Protein AF-A0A7K0ML38-F1 (afdb_monomer_lite)

Radius of gyration: 17.43 Å; chains: 1; bounding box: 40×23×47 Å

pLDDT: mean 89.84, std 10.69, range [41.94, 97.75]

Secondary structure (DSSP, 8-state):
-EEEEPPSSTTPPPEEEE-----EEETTT-----HHHHT-TT------S------SSGGGGEEEHHHHHHGGGGSPPPPPPPTTPPP----

Foldseek 3Di:
DWDWDDDPDPPDDTDIDDDDPWDKDQQVPDPPPCPCCVPPPVNPDADFPDDPQDDPDSVSSTGIPVNVVVRVVRGDDDDDDDDPDDDPPPD

Sequence (91 aa):
HKELAPPRRAGGKPRQVNKLDRFDIDYALCMYCGICVEVCPFDALFWSPEYEYSEPNLADLLHDKVKLGEWMATVPEAPAYEVGAEKKGKK

Structure (mmCIF, N/CA/C/O backbone):
data_AF-A0A7K0ML38-F1
#
_entry.id   AF-A0A7K0ML38-F1
#
loop_
_atom_site.group_PDB
_atom_site.id
_atom_site.type_symbol
_atom_site.label_atom_id
_atom_site.label_alt_id
_atom_site.label_comp_id
_atom_site.label_asym_id
_atom_site.label_entity_id
_atom_site.label_seq_id
_atom_site.pdbx_PDB_ins_code
_atom_site.Cartn_x
_atom_site.Cartn_y
_atom_site.Cartn_z
_atom_site.occupancy
_atom_site.B_iso_or_equiv
_atom_site.auth_seq_id
_atom_site.auth_comp_id
_atom_site.auth_asym_id
_atom_site.auth_atom_id
_atom_site.pdbx_PDB_model_num
ATOM 1 N N . HIS A 1 1 ? -15.061 1.283 5.880 1.00 92.38 1 HIS A N 1
ATOM 2 C CA . HIS A 1 1 ? -16.186 1.692 6.758 1.00 92.38 1 HIS A CA 1
ATOM 3 C C . HIS A 1 1 ? -16.137 0.969 8.114 1.00 92.38 1 HIS A C 1
ATOM 5 O O . HIS A 1 1 ? -15.186 0.241 8.382 1.00 92.38 1 HIS A O 1
ATOM 11 N N . LYS A 1 2 ? -17.128 1.181 8.995 1.00 94.00 2 LYS A N 1
ATOM 12 C CA . LYS A 1 2 ? -17.273 0.442 10.263 1.00 94.00 2 LYS A CA 1
ATOM 13 C C . LYS A 1 2 ? -18.407 -0.574 10.163 1.00 94.00 2 LYS A C 1
ATOM 15 O O . LYS A 1 2 ? -19.488 -0.219 9.708 1.00 94.00 2 LYS A O 1
ATOM 20 N N . GLU A 1 3 ? -18.176 -1.786 10.653 1.00 95.38 3 GLU A N 1
ATOM 21 C CA . GLU A 1 3 ? -19.198 -2.832 10.785 1.00 95.38 3 GLU A CA 1
ATOM 22 C C . GLU A 1 3 ? -19.272 -3.339 12.228 1.00 95.38 3 GLU A C 1
ATOM 24 O O . GLU A 1 3 ? -18.349 -3.148 13.026 1.00 95.38 3 GLU A O 1
ATOM 29 N N . LEU A 1 4 ? -20.377 -4.004 12.570 1.00 95.44 4 LEU A N 1
ATOM 30 C CA . LEU A 1 4 ? -20.531 -4.698 13.846 1.00 95.44 4 LEU A CA 1
ATOM 31 C C . LEU A 1 4 ? -20.076 -6.154 13.704 1.00 95.44 4 LEU A C 1
ATOM 33 O O . LEU A 1 4 ? -20.678 -6.936 12.977 1.00 95.44 4 LEU A O 1
ATOM 37 N N . ALA A 1 5 ? -19.027 -6.521 14.437 1.00 92.31 5 ALA A N 1
ATOM 38 C CA . ALA A 1 5 ? -18.564 -7.892 14.585 1.00 92.31 5 ALA A CA 1
ATOM 39 C C . ALA A 1 5 ? -19.172 -8.545 15.839 1.00 92.31 5 ALA A C 1
ATOM 41 O O . ALA A 1 5 ? -19.404 -7.858 16.846 1.00 92.31 5 ALA A O 1
ATOM 42 N N . PRO A 1 6 ? -19.369 -9.876 15.831 1.00 93.12 6 PRO A N 1
ATOM 43 C CA . PRO A 1 6 ? -19.857 -10.598 16.996 1.00 93.12 6 PRO A CA 1
ATOM 44 C C . PRO A 1 6 ? -18.954 -10.400 18.231 1.00 93.12 6 PRO A C 1
ATOM 46 O O . PRO A 1 6 ? -17.744 -10.120 18.119 1.00 93.12 6 PRO A O 1
ATOM 49 N N . PRO A 1 7 ? -19.535 -10.517 19.438 1.00 94.12 7 PRO A N 1
ATOM 50 C CA . PRO A 1 7 ? -18.786 -10.407 20.681 1.00 94.12 7 PRO A CA 1
ATOM 51 C C . PRO A 1 7 ? -17.725 -11.510 20.783 1.00 94.12 7 PRO A C 1
ATOM 53 O O . PRO A 1 7 ? -17.936 -12.636 20.346 1.00 94.12 7 PRO A O 1
ATOM 56 N N . ARG A 1 8 ? -16.576 -11.207 21.409 1.00 89.25 8 ARG A N 1
ATOM 57 C CA . ARG A 1 8 ? -15.499 -12.201 21.624 1.00 89.25 8 ARG A CA 1
ATOM 58 C C . ARG A 1 8 ? -15.879 -13.309 22.617 1.00 8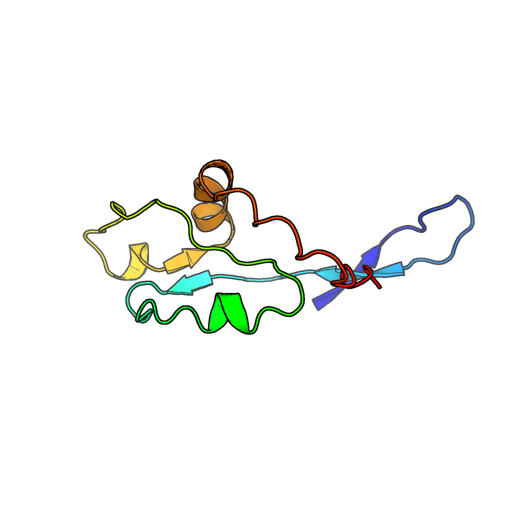9.25 8 ARG A C 1
ATOM 60 O O . ARG A 1 8 ? -15.190 -14.317 22.688 1.00 89.25 8 ARG A O 1
ATOM 67 N N . ARG A 1 9 ? -16.918 -13.094 23.428 1.00 92.12 9 ARG A N 1
ATOM 68 C CA . ARG A 1 9 ? -17.416 -14.025 24.448 1.00 92.12 9 ARG A CA 1
ATOM 69 C C . ARG A 1 9 ? -18.933 -14.127 24.329 1.00 92.12 9 ARG A C 1
ATOM 71 O O . ARG A 1 9 ? -19.581 -13.133 23.992 1.00 92.12 9 ARG A O 1
ATOM 78 N N . ALA A 1 10 ? -19.482 -15.302 24.628 1.00 90.75 10 ALA A N 1
ATOM 79 C CA . ALA A 1 10 ? -20.925 -15.520 24.644 1.00 90.75 10 ALA A CA 1
ATOM 80 C C . ALA A 1 10 ? -21.620 -14.505 25.574 1.00 90.75 10 ALA A C 1
ATOM 82 O O . ALA A 1 10 ? -21.128 -14.223 26.665 1.00 90.75 10 ALA A O 1
ATOM 83 N N . GLY A 1 11 ? -22.726 -13.917 25.110 1.00 90.81 11 GLY A N 1
ATOM 84 C CA . GLY A 1 11 ? -23.480 -12.891 25.846 1.00 90.81 11 GLY A CA 1
ATOM 85 C C . GLY A 1 11 ? -22.871 -11.479 25.849 1.00 90.81 11 GLY A C 1
ATOM 86 O O . GLY A 1 11 ? -23.428 -10.580 26.472 1.00 90.81 11 GLY A O 1
ATOM 87 N N . GLY A 1 12 ? -21.740 -11.249 25.172 1.00 91.88 12 GLY A N 1
ATOM 88 C CA . GLY A 1 12 ? -21.135 -9.917 25.070 1.00 91.88 12 GLY A CA 1
ATOM 89 C C . GLY A 1 12 ? -21.851 -8.974 24.090 1.00 91.88 12 GLY A C 1
ATOM 90 O O . GLY A 1 12 ? -22.626 -9.401 23.237 1.00 91.88 12 GLY A O 1
ATOM 91 N N . LYS A 1 13 ? -21.536 -7.673 24.159 1.00 92.88 13 LYS A N 1
ATOM 92 C CA . LYS A 1 13 ? -22.017 -6.676 23.185 1.00 92.88 13 LYS A CA 1
ATOM 93 C C . LYS A 1 13 ? -21.270 -6.792 21.841 1.00 92.88 13 LYS A C 1
ATOM 95 O O . LYS A 1 13 ? -20.059 -7.046 21.858 1.00 92.88 13 LYS A O 1
ATOM 100 N N . PRO A 1 14 ? -21.939 -6.559 20.693 1.00 94.06 14 PRO A N 1
ATOM 101 C CA . PRO A 1 14 ? -21.276 -6.453 19.395 1.00 94.06 14 PRO A CA 1
ATOM 102 C C . PRO A 1 14 ? -20.172 -5.394 19.417 1.00 94.06 14 PRO A C 1
ATOM 104 O O . PRO A 1 14 ? -20.305 -4.350 20.061 1.00 94.06 14 PRO A O 1
ATOM 107 N N . ARG A 1 15 ? -19.070 -5.662 18.717 1.00 93.38 15 ARG A N 1
ATOM 108 C CA . ARG A 1 15 ? -17.913 -4.762 18.656 1.00 93.38 15 ARG A CA 1
ATOM 109 C C . ARG A 1 15 ? -17.902 -4.041 17.324 1.00 93.38 15 ARG A C 1
ATOM 111 O O . ARG A 1 15 ? -18.093 -4.675 16.295 1.00 93.38 15 ARG A O 1
ATOM 118 N N . GLN A 1 16 ? -17.594 -2.751 17.328 1.00 94.69 16 GLN A N 1
ATOM 119 C CA . GLN A 1 16 ? -17.281 -2.068 16.078 1.00 94.69 16 GLN A CA 1
ATOM 120 C C . GLN A 1 16 ? -15.898 -2.497 15.582 1.00 94.69 16 GLN A C 1
ATOM 122 O O . GLN A 1 16 ? -14.935 -2.512 16.350 1.00 94.69 16 GLN A O 1
ATOM 127 N N . VAL A 1 17 ? -15.811 -2.847 14.304 1.00 92.19 17 VAL A N 1
ATOM 128 C CA . VAL A 1 17 ? -14.562 -3.147 13.602 1.00 92.19 17 VAL A CA 1
ATOM 129 C C . VAL A 1 17 ? -14.451 -2.267 12.366 1.00 92.19 17 VAL A C 1
ATOM 131 O O . VAL A 1 17 ? -15.448 -1.976 11.706 1.00 92.19 17 VAL A O 1
ATOM 134 N N . ASN A 1 18 ? -13.231 -1.833 12.061 1.00 91.25 18 ASN A N 1
ATOM 135 C CA . ASN A 1 18 ? -12.953 -1.126 10.818 1.00 91.25 18 ASN A CA 1
ATOM 136 C C . ASN A 1 18 ? -12.768 -2.161 9.708 1.00 91.25 18 ASN A C 1
ATOM 138 O O . ASN A 1 18 ? -11.932 -3.057 9.831 1.00 91.25 18 ASN A O 1
ATOM 142 N N . LYS A 1 19 ? -13.532 -2.020 8.629 1.00 90.88 19 LYS A N 1
ATOM 143 C CA . LYS A 1 19 ? -13.400 -2.811 7.412 1.00 90.88 19 LYS A CA 1
ATOM 144 C C . LYS A 1 19 ? -12.874 -1.935 6.290 1.00 90.88 19 LYS A C 1
ATOM 146 O O . LYS A 1 19 ? -13.368 -0.827 6.073 1.00 90.88 19 LYS A O 1
ATOM 151 N N . LEU A 1 20 ? -11.843 -2.427 5.620 1.00 90.38 20 LEU A N 1
ATOM 152 C CA . LEU A 1 20 ? -11.225 -1.761 4.485 1.00 90.38 20 LEU A CA 1
ATOM 153 C C . LEU A 1 20 ? -11.988 -2.154 3.220 1.00 90.38 20 LEU A C 1
ATOM 155 O O . LEU A 1 20 ? -12.007 -3.331 2.872 1.00 90.38 20 LEU A O 1
ATOM 159 N N . ASP A 1 21 ? -12.641 -1.179 2.594 1.00 91.50 21 ASP A N 1
ATOM 160 C CA . ASP A 1 21 ? -13.475 -1.391 1.402 1.00 91.50 21 ASP A CA 1
ATOM 161 C C . ASP A 1 21 ? -12.648 -1.579 0.142 1.00 91.50 21 ASP A C 1
ATOM 163 O O . ASP A 1 21 ? -12.914 -2.459 -0.670 1.00 91.50 21 ASP A O 1
ATOM 167 N N . ARG A 1 22 ? -11.640 -0.723 -0.001 1.00 94.44 22 ARG A N 1
ATOM 168 C CA . ARG A 1 22 ? -10.778 -0.642 -1.164 1.00 94.44 22 ARG A CA 1
ATOM 169 C C . ARG A 1 22 ? -9.396 -0.213 -0.707 1.00 94.44 22 ARG A C 1
ATOM 171 O O . ARG A 1 22 ? -9.276 0.641 0.174 1.00 94.44 22 ARG A O 1
ATOM 178 N N . PHE A 1 23 ? -8.380 -0.835 -1.279 1.00 95.44 23 PHE A N 1
ATOM 179 C CA . PHE A 1 23 ? -6.991 -0.493 -1.042 1.00 95.44 23 PHE A CA 1
ATOM 180 C C . PHE A 1 23 ? -6.212 -0.895 -2.275 1.00 95.44 23 PHE A C 1
ATOM 182 O O . PHE A 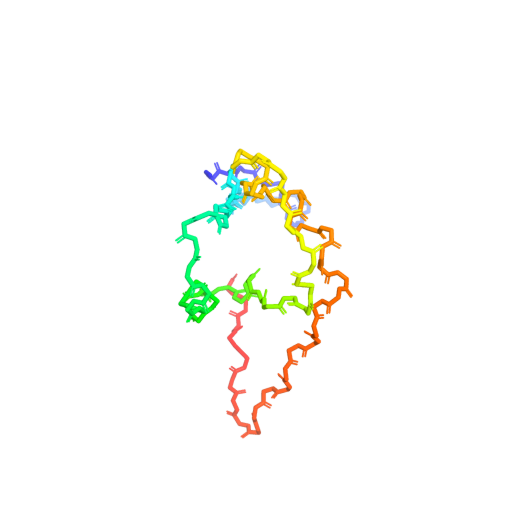1 23 ? -5.984 -2.084 -2.488 1.00 95.44 23 PHE A O 1
ATOM 189 N N . ASP A 1 24 ? -5.847 0.107 -3.060 1.00 97.00 24 ASP A N 1
ATOM 190 C CA . ASP A 1 24 ? -5.143 -0.086 -4.313 1.00 97.00 24 ASP A CA 1
ATOM 191 C C . ASP A 1 24 ? -3.926 0.838 -4.317 1.00 97.00 24 ASP A C 1
ATOM 193 O O . ASP A 1 24 ? -3.988 1.960 -3.799 1.00 97.00 24 ASP A O 1
ATOM 197 N N . ILE A 1 25 ? -2.832 0.370 -4.906 1.00 97.06 25 ILE A N 1
ATOM 198 C CA . ILE A 1 25 ? -1.639 1.167 -5.177 1.00 97.06 25 ILE A CA 1
ATOM 199 C C . ILE A 1 25 ? -1.516 1.287 -6.690 1.00 97.06 25 ILE A C 1
ATOM 201 O O . ILE A 1 25 ? -1.429 0.286 -7.396 1.00 97.06 25 ILE A O 1
ATOM 205 N N . ASP A 1 26 ? -1.510 2.522 -7.177 1.00 97.50 26 ASP A N 1
ATOM 206 C CA . ASP A 1 26 ? -1.220 2.815 -8.575 1.00 97.50 26 ASP A CA 1
ATOM 207 C C . ASP A 1 26 ? 0.298 2.958 -8.755 1.00 97.50 26 ASP A C 1
ATOM 209 O O . ASP A 1 26 ? 0.892 3.981 -8.390 1.00 97.50 26 ASP A O 1
ATOM 213 N N . TYR A 1 27 ? 0.938 1.922 -9.299 1.00 97.00 27 TYR A N 1
ATOM 214 C CA . TYR A 1 27 ? 2.380 1.918 -9.540 1.00 97.00 27 TYR A CA 1
ATOM 215 C C . TYR A 1 27 ? 2.806 2.790 -10.725 1.00 97.00 27 TYR A C 1
ATOM 217 O O . TYR A 1 27 ? 3.990 3.106 -10.830 1.00 97.00 27 TYR A O 1
ATOM 225 N N . ALA A 1 28 ? 1.876 3.258 -11.563 1.00 96.25 28 ALA A N 1
ATOM 226 C CA . ALA A 1 28 ? 2.187 4.263 -12.575 1.00 96.25 28 ALA A CA 1
ATOM 227 C C . ALA A 1 28 ? 2.404 5.660 -11.967 1.00 96.25 28 ALA A C 1
ATOM 229 O O . ALA A 1 28 ? 3.078 6.497 -12.568 1.00 96.25 28 ALA A O 1
ATOM 230 N N . LEU A 1 29 ? 1.841 5.914 -10.780 1.00 96.88 29 LEU A N 1
ATOM 231 C CA . LEU A 1 29 ? 1.978 7.178 -10.045 1.00 96.88 29 LEU A CA 1
ATOM 232 C C . LEU A 1 29 ? 2.927 7.078 -8.841 1.00 96.88 29 LEU A C 1
ATOM 234 O O . LEU A 1 29 ? 3.389 8.098 -8.324 1.00 96.88 29 LEU A O 1
ATOM 238 N N . CYS A 1 30 ? 3.205 5.864 -8.366 1.00 96.19 30 CYS A N 1
ATOM 239 C CA . CYS A 1 30 ? 4.105 5.620 -7.248 1.00 96.19 30 CYS A CA 1
ATOM 240 C C . CYS A 1 30 ? 5.550 6.014 -7.595 1.00 96.19 30 CYS A C 1
ATOM 242 O O . CYS A 1 30 ? 6.107 5.588 -8.600 1.00 96.19 30 CYS A O 1
ATOM 244 N N . MET A 1 31 ? 6.189 6.782 -6.711 1.00 97.31 31 MET A N 1
ATOM 245 C CA . MET A 1 31 ? 7.599 7.184 -6.837 1.00 97.31 31 MET A CA 1
ATOM 246 C C . MET A 1 31 ? 8.539 6.420 -5.894 1.00 97.31 31 MET A C 1
ATOM 248 O O . MET A 1 31 ? 9.679 6.829 -5.700 1.00 97.31 31 MET A O 1
ATOM 252 N N . TYR A 1 32 ? 8.051 5.349 -5.262 1.00 96.62 32 TYR A N 1
ATOM 253 C CA . TYR A 1 32 ? 8.831 4.488 -4.363 1.00 96.62 32 TYR A CA 1
ATOM 254 C C . TYR A 1 32 ? 9.492 5.215 -3.179 1.00 96.62 32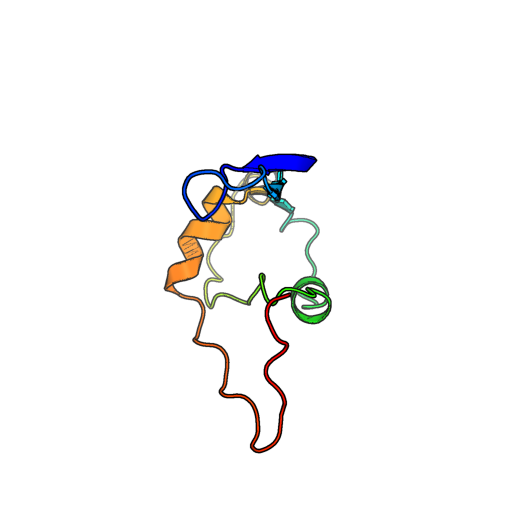 TYR A C 1
ATOM 256 O O . TYR A 1 32 ? 10.514 4.785 -2.659 1.00 96.62 32 TYR A O 1
ATOM 264 N N . CYS A 1 33 ? 8.888 6.309 -2.704 1.00 97.12 33 CYS A N 1
ATOM 265 C CA . CYS A 1 33 ? 9.451 7.124 -1.624 1.00 97.12 33 CYS 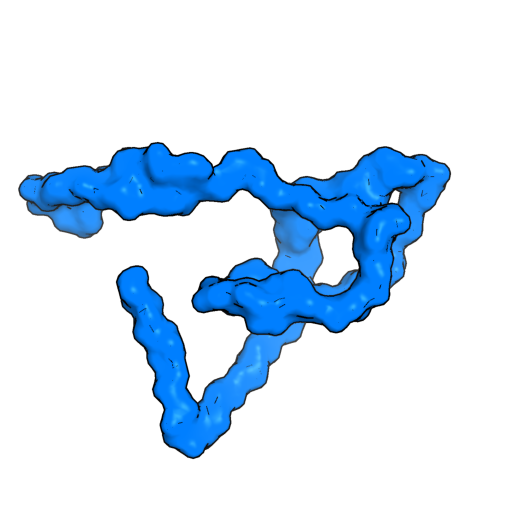A CA 1
ATOM 266 C C . CYS A 1 33 ? 9.335 6.507 -0.220 1.00 97.12 33 CYS A C 1
ATOM 268 O O . CYS A 1 33 ? 9.936 7.023 0.712 1.00 97.12 33 CYS A O 1
ATOM 270 N N . GLY A 1 34 ? 8.528 5.458 -0.031 1.00 95.06 34 GLY A N 1
ATOM 271 C CA . GLY A 1 34 ? 8.370 4.781 1.265 1.00 95.06 34 GLY A CA 1
ATOM 272 C C . GLY A 1 34 ? 7.487 5.498 2.293 1.00 95.06 34 GLY A C 1
ATOM 273 O O . GLY A 1 34 ? 7.171 4.909 3.322 1.00 95.06 34 GLY A O 1
ATOM 274 N N . ILE A 1 35 ? 6.993 6.708 2.005 1.00 95.94 35 ILE A N 1
ATOM 275 C CA . ILE A 1 35 ? 6.177 7.495 2.950 1.00 95.94 35 ILE A CA 1
ATOM 276 C C . ILE A 1 35 ? 4.948 6.711 3.431 1.00 95.94 35 ILE A C 1
ATOM 278 O O . ILE A 1 35 ? 4.623 6.751 4.611 1.00 95.94 35 ILE A O 1
ATOM 282 N N . CYS A 1 36 ? 4.272 5.965 2.550 1.00 94.81 36 CYS A N 1
ATOM 283 C CA . CYS A 1 36 ? 3.105 5.158 2.926 1.00 94.81 36 CYS A CA 1
ATOM 284 C C . CYS A 1 36 ? 3.423 4.067 3.964 1.00 94.81 36 CYS A C 1
ATOM 286 O O . CYS A 1 36 ? 2.570 3.773 4.801 1.00 94.81 36 CYS A O 1
ATOM 288 N N . VAL A 1 37 ? 4.634 3.502 3.928 1.00 93.38 37 VAL A N 1
ATOM 289 C CA . VAL A 1 37 ? 5.123 2.511 4.896 1.00 93.38 37 VAL A CA 1
ATOM 290 C C . VAL A 1 37 ? 5.391 3.193 6.235 1.00 93.38 37 VAL A C 1
ATOM 292 O O . VAL A 1 37 ? 4.852 2.768 7.253 1.00 93.38 37 VAL A O 1
ATOM 295 N N . GLU A 1 38 ? 6.139 4.297 6.231 1.00 91.50 38 GLU A N 1
ATOM 296 C CA . GLU A 1 38 ? 6.544 5.007 7.452 1.00 91.50 38 GLU A CA 1
ATOM 297 C C . GLU A 1 38 ? 5.366 5.609 8.225 1.00 91.50 38 GLU A C 1
ATOM 299 O O . GLU A 1 38 ? 5.313 5.547 9.454 1.00 91.50 38 GLU A O 1
ATOM 304 N N . VAL A 1 39 ? 4.400 6.200 7.518 1.00 94.31 39 VAL A N 1
ATOM 305 C CA . VAL A 1 39 ? 3.255 6.859 8.164 1.00 94.31 39 VAL A CA 1
ATOM 306 C C . VAL A 1 39 ? 2.177 5.872 8.599 1.00 94.31 39 VAL A C 1
ATOM 308 O O . VAL A 1 39 ? 1.241 6.277 9.293 1.00 94.31 39 VAL A O 1
ATOM 311 N N . CYS A 1 40 ? 2.259 4.599 8.190 1.00 91.25 40 CYS A N 1
ATOM 312 C CA . CYS A 1 40 ? 1.247 3.605 8.512 1.00 91.25 40 CYS A CA 1
ATOM 313 C C . CYS A 1 40 ? 1.195 3.387 10.033 1.00 91.25 40 CYS A C 1
ATOM 315 O O . CYS A 1 40 ? 2.103 2.801 10.613 1.00 91.25 40 CYS A O 1
ATOM 317 N N . PRO A 1 41 ? 0.113 3.779 10.728 1.00 89.00 41 PRO A N 1
ATOM 318 C CA . PRO A 1 41 ? 0.086 3.720 12.188 1.00 89.00 41 PRO A CA 1
ATOM 319 C C . PRO A 1 41 ? -0.115 2.298 12.734 1.00 89.00 41 PRO A C 1
ATOM 321 O O . PRO A 1 41 ? -0.110 2.109 13.953 1.00 89.00 41 PRO A O 1
ATOM 324 N N . PHE A 1 42 ? -0.353 1.334 11.842 1.00 88.19 42 PHE A N 1
ATOM 325 C CA . PHE A 1 42 ? -0.681 -0.055 12.147 1.00 88.19 42 PHE A CA 1
ATOM 326 C C . PHE A 1 42 ? 0.396 -1.039 11.689 1.00 88.19 42 PHE A C 1
ATOM 328 O O . PHE A 1 42 ? 0.158 -2.239 11.812 1.00 88.19 42 PHE A O 1
ATOM 335 N N . ASP A 1 43 ? 1.509 -0.548 11.130 1.00 87.88 43 ASP A N 1
ATOM 336 C CA . ASP A 1 43 ? 2.556 -1.373 10.517 1.00 87.88 43 ASP A CA 1
ATOM 337 C C . ASP A 1 43 ? 1.948 -2.404 9.545 1.00 87.88 43 ASP A C 1
ATOM 339 O O . ASP A 1 43 ? 2.210 -3.600 9.613 1.00 87.88 43 ASP A O 1
ATOM 343 N N . ALA A 1 44 ? 1.014 -1.949 8.702 1.00 89.38 44 ALA A N 1
ATOM 344 C CA . ALA A 1 44 ? 0.260 -2.810 7.789 1.00 89.38 44 ALA A CA 1
ATOM 345 C C . ALA A 1 44 ? 0.876 -2.889 6.383 1.00 89.38 44 ALA A C 1
ATOM 347 O O . ALA A 1 44 ? 0.415 -3.685 5.569 1.00 89.38 44 ALA A O 1
ATOM 348 N N . LEU A 1 45 ? 1.868 -2.045 6.090 1.00 91.44 45 LEU A N 1
ATOM 349 C CA . LEU A 1 45 ? 2.542 -1.956 4.798 1.00 91.44 45 LEU A CA 1
ATOM 350 C C . LEU A 1 45 ? 4.037 -2.164 4.992 1.00 91.44 45 LEU A C 1
ATOM 352 O O . LEU A 1 45 ? 4.614 -1.619 5.927 1.00 91.44 45 LEU A O 1
ATOM 356 N N . PHE A 1 46 ? 4.641 -2.916 4.078 1.00 92.25 46 PHE A N 1
ATOM 357 C CA . PHE A 1 46 ? 6.068 -3.210 4.043 1.00 92.25 46 PHE A CA 1
ATOM 358 C C . PHE A 1 46 ? 6.523 -3.320 2.591 1.00 92.25 46 PHE A C 1
ATOM 360 O O . PHE A 1 46 ? 5.720 -3.614 1.704 1.00 92.25 46 PHE A O 1
ATOM 367 N N . TRP A 1 47 ? 7.816 -3.117 2.356 1.00 92.69 47 TRP A N 1
ATOM 368 C CA . TRP A 1 47 ? 8.409 -3.409 1.058 1.00 92.69 47 TRP A CA 1
ATOM 369 C C . TRP A 1 47 ? 8.591 -4.916 0.885 1.00 92.69 47 TRP A C 1
ATOM 371 O O . TRP A 1 47 ? 9.195 -5.583 1.724 1.00 92.69 47 TRP A O 1
ATOM 381 N N . SER A 1 48 ? 8.068 -5.433 -0.221 1.00 92.94 48 SER A N 1
ATOM 382 C CA . SER A 1 48 ? 8.416 -6.755 -0.729 1.00 92.94 48 SER A CA 1
ATOM 383 C C . SER A 1 48 ? 9.689 -6.653 -1.587 1.00 92.94 48 SER A C 1
ATOM 385 O O . SER A 1 48 ? 9.940 -5.594 -2.169 1.00 92.94 48 SER A O 1
ATOM 387 N N . PRO A 1 49 ? 10.504 -7.722 -1.671 1.00 93.56 49 PRO A N 1
ATOM 388 C CA . PRO A 1 49 ? 11.625 -7.805 -2.599 1.00 93.56 49 PRO A CA 1
ATOM 389 C C . PRO A 1 49 ? 11.197 -7.998 -4.062 1.00 93.56 49 PRO A C 1
ATOM 391 O O . PRO A 1 49 ? 12.074 -8.059 -4.913 1.00 93.56 49 PRO A O 1
ATOM 394 N N . GLU A 1 50 ? 9.906 -8.118 -4.376 1.00 93.56 50 GLU A N 1
ATOM 395 C CA . GLU A 1 50 ? 9.423 -8.232 -5.755 1.00 93.56 50 GLU A CA 1
ATOM 396 C C . GLU A 1 50 ? 9.651 -6.921 -6.532 1.00 93.56 50 GLU A C 1
ATOM 398 O O . GLU A 1 50 ? 9.241 -5.844 -6.094 1.00 93.56 50 GLU A O 1
ATOM 403 N N . TYR A 1 51 ? 10.302 -7.001 -7.697 1.00 91.81 51 TYR A N 1
ATOM 404 C CA . TYR A 1 51 ? 10.593 -5.847 -8.570 1.00 91.81 51 TYR A CA 1
ATOM 405 C C . TYR A 1 51 ? 10.279 -6.087 -10.056 1.00 91.81 51 TYR A C 1
ATOM 407 O O . TYR A 1 51 ? 10.245 -5.136 -10.836 1.00 91.81 51 TYR A O 1
ATOM 415 N N . GLU A 1 52 ? 10.014 -7.330 -10.465 1.00 94.19 52 GLU A N 1
ATOM 416 C CA . GLU A 1 52 ? 9.764 -7.711 -11.863 1.00 94.19 52 GLU A CA 1
ATOM 417 C C . GLU A 1 52 ? 8.260 -7.788 -12.176 1.00 94.19 52 GLU A C 1
ATOM 419 O O . GLU A 1 52 ? 7.733 -8.832 -12.543 1.00 94.19 52 GLU A O 1
ATOM 424 N N . TYR A 1 53 ? 7.549 -6.671 -12.023 1.00 93.44 53 TYR A N 1
ATOM 425 C CA . TYR A 1 53 ? 6.097 -6.577 -12.264 1.00 93.44 53 TYR A CA 1
ATOM 426 C C . TYR A 1 53 ? 5.739 -5.550 -13.345 1.00 93.44 53 TYR A C 1
ATOM 428 O O . TYR A 1 53 ? 4.694 -4.907 -13.299 1.00 93.44 53 TYR A O 1
ATOM 436 N N . SER A 1 54 ? 6.629 -5.353 -14.320 1.00 95.00 54 SER A N 1
ATOM 437 C CA . SER A 1 54 ? 6.350 -4.494 -15.471 1.00 95.00 54 SER A CA 1
ATOM 438 C C . SER A 1 54 ? 5.175 -5.032 -16.286 1.00 95.00 54 SER A C 1
ATOM 440 O O . SER A 1 54 ? 5.168 -6.209 -16.643 1.00 95.00 54 SER A O 1
ATOM 442 N N . GLU A 1 55 ? 4.251 -4.153 -16.660 1.00 96.19 55 GLU A N 1
ATOM 443 C CA . GLU A 1 55 ? 3.051 -4.513 -17.413 1.00 96.19 55 GLU A CA 1
ATOM 444 C C . GLU A 1 55 ? 2.991 -3.751 -18.750 1.00 96.19 55 GLU A C 1
ATOM 446 O O . GLU A 1 55 ? 3.471 -2.615 -18.839 1.00 96.19 55 GLU A O 1
ATOM 451 N N . PRO A 1 56 ? 2.388 -4.331 -19.805 1.00 96.81 56 PRO A N 1
AT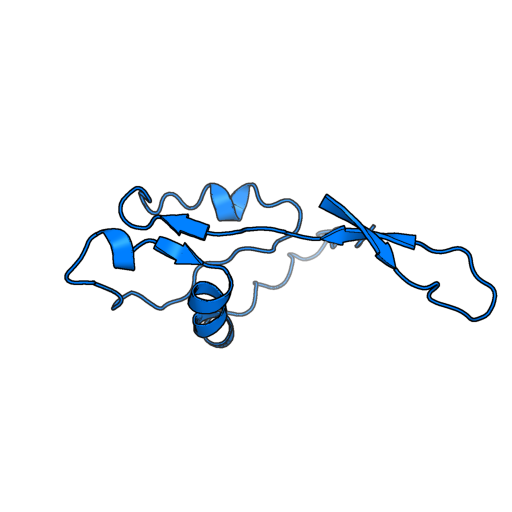OM 452 C CA . PRO A 1 56 ? 2.274 -3.680 -21.110 1.00 96.81 56 PRO A CA 1
ATOM 453 C C . PRO A 1 56 ? 1.209 -2.573 -21.148 1.00 96.81 56 PRO A C 1
ATOM 455 O O . PRO A 1 56 ? 1.299 -1.681 -21.993 1.00 96.81 56 PRO A O 1
ATOM 458 N N . ASN A 1 57 ? 0.210 -2.611 -20.258 1.00 97.50 57 ASN A N 1
ATOM 459 C CA . ASN A 1 57 ? -0.824 -1.582 -20.163 1.00 97.50 57 ASN A CA 1
ATOM 460 C C . ASN A 1 57 ? -0.753 -0.856 -18.822 1.00 97.50 57 ASN A C 1
ATOM 462 O O . ASN A 1 57 ? -0.572 -1.461 -17.771 1.00 97.50 57 ASN A O 1
ATOM 466 N N . LEU A 1 58 ? -1.014 0.453 -18.852 1.00 96.06 58 LEU A N 1
ATOM 467 C CA . LEU A 1 58 ? -0.997 1.294 -17.654 1.00 96.06 58 LEU A CA 1
ATOM 468 C C . LEU A 1 58 ? -2.002 0.834 -16.587 1.00 96.06 58 LEU A C 1
ATOM 470 O O . LEU A 1 58 ? -1.717 0.908 -15.399 1.00 96.06 58 LEU A O 1
ATOM 474 N N . ALA A 1 59 ? -3.174 0.353 -17.012 1.00 96.19 59 ALA A N 1
ATOM 475 C CA . ALA A 1 59 ? -4.228 -0.096 -16.105 1.00 96.19 59 ALA A CA 1
ATOM 476 C C . ALA A 1 59 ? -3.815 -1.318 -15.266 1.00 96.19 59 ALA A C 1
ATOM 478 O O . ALA A 1 59 ? -4.322 -1.491 -14.162 1.00 96.19 59 ALA A O 1
ATOM 479 N N . ASP A 1 60 ? -2.874 -2.123 -15.763 1.00 96.94 60 ASP A N 1
ATOM 480 C CA . ASP A 1 60 ? -2.413 -3.340 -15.093 1.00 96.94 60 ASP A CA 1
ATOM 481 C C . ASP A 1 60 ? -1.428 -3.029 -13.942 1.00 96.94 60 ASP A C 1
ATOM 483 O O . ASP A 1 60 ? -1.215 -3.871 -13.065 1.00 96.94 60 ASP A O 1
ATOM 487 N N . LEU A 1 61 ? -0.894 -1.795 -13.891 1.00 97.12 61 LEU A N 1
ATOM 488 C CA . LEU A 1 61 ? -0.083 -1.262 -12.784 1.00 97.12 61 LEU A CA 1
ATOM 489 C C . LEU A 1 61 ? -0.923 -0.785 -11.586 1.00 97.12 61 LEU A C 1
ATOM 491 O O . LEU A 1 61 ? -0.364 -0.394 -10.558 1.00 97.12 61 LEU A O 1
ATOM 495 N N . LEU A 1 62 ? -2.257 -0.822 -11.681 1.00 97.75 62 LEU A N 1
ATOM 496 C CA . LEU A 1 62 ? -3.139 -0.603 -10.538 1.00 97.75 62 LEU A CA 1
ATOM 497 C C . LEU A 1 62 ? -3.296 -1.914 -9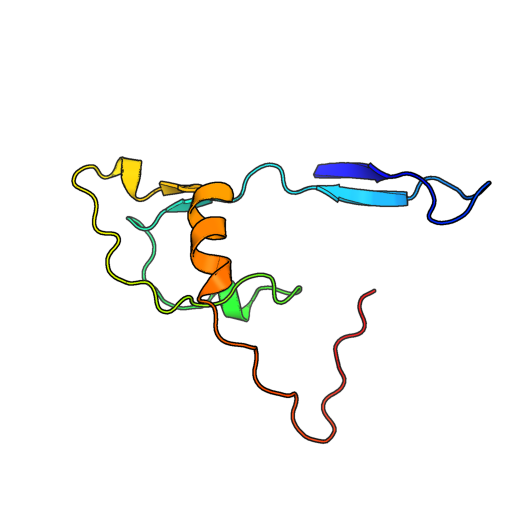.765 1.00 97.75 62 LEU A C 1
ATOM 499 O O . LEU A 1 62 ? -4.074 -2.790 -10.138 1.00 97.75 62 LEU A O 1
ATOM 503 N N . HIS A 1 63 ? -2.549 -2.056 -8.677 1.00 97.00 63 HIS A N 1
ATOM 504 C CA . HIS A 1 63 ? -2.568 -3.272 -7.873 1.00 97.00 63 HIS A CA 1
ATOM 505 C C . HIS A 1 63 ? -3.569 -3.117 -6.735 1.00 97.00 63 HIS A C 1
ATOM 507 O O . HIS A 1 63 ? -3.389 -2.280 -5.849 1.00 97.00 63 HIS A O 1
ATOM 513 N N . ASP A 1 64 ? -4.620 -3.932 -6.751 1.00 96.94 64 ASP A N 1
ATOM 514 C CA . ASP A 1 64 ? -5.575 -4.010 -5.653 1.00 96.94 64 ASP A CA 1
ATOM 515 C C . ASP A 1 64 ? -5.014 -4.809 -4.464 1.00 96.94 64 ASP A C 1
ATOM 517 O O . ASP A 1 64 ? -3.932 -5.404 -4.504 1.00 96.94 64 ASP A O 1
ATOM 521 N N . LYS A 1 65 ? -5.782 -4.851 -3.376 1.00 95.44 65 LYS A N 1
ATOM 522 C CA . LYS A 1 65 ? -5.419 -5.594 -2.165 1.00 95.44 65 LYS A CA 1
ATOM 523 C C . LYS A 1 65 ? -5.113 -7.076 -2.432 1.00 95.44 65 LYS A C 1
ATOM 525 O O . LYS A 1 65 ? -4.327 -7.659 -1.687 1.00 95.44 65 LYS A O 1
ATOM 530 N N . VAL A 1 66 ? -5.762 -7.699 -3.417 1.00 95.31 66 VAL A N 1
ATOM 531 C CA . VAL A 1 66 ? -5.558 -9.119 -3.726 1.00 95.31 66 VAL A CA 1
ATOM 532 C C . VAL A 1 66 ? -4.204 -9.302 -4.400 1.00 95.31 66 VAL A C 1
ATOM 534 O O . VAL A 1 66 ? -3.401 -10.067 -3.871 1.00 95.31 66 VAL A O 1
ATOM 537 N N . LYS A 1 67 ? -3.911 -8.535 -5.460 1.00 95.38 67 LYS A N 1
ATOM 538 C CA . LYS A 1 67 ? -2.623 -8.574 -6.175 1.00 95.38 67 LYS A CA 1
ATOM 539 C C . LYS A 1 67 ? -1.456 -8.231 -5.244 1.00 95.38 67 LYS A C 1
ATOM 541 O O . LYS A 1 67 ? -0.471 -8.954 -5.191 1.00 95.38 67 LYS A O 1
ATOM 546 N N . LEU A 1 68 ? -1.603 -7.203 -4.402 1.00 94.75 68 LEU A N 1
ATOM 547 C CA . LEU A 1 68 ? -0.612 -6.872 -3.363 1.00 94.75 68 LEU A CA 1
ATOM 548 C C . LEU A 1 68 ? -0.412 -8.011 -2.346 1.00 94.75 68 LEU A C 1
ATOM 550 O O . LEU A 1 68 ? 0.679 -8.196 -1.810 1.00 94.75 68 LEU A O 1
ATOM 554 N N . GLY A 1 69 ? -1.471 -8.772 -2.067 1.00 93.88 69 GLY A N 1
ATOM 555 C CA . GLY A 1 69 ? -1.452 -9.906 -1.149 1.00 93.88 69 GLY A CA 1
ATOM 556 C C . GLY A 1 69 ? -0.591 -11.075 -1.629 1.00 93.88 69 GLY A C 1
ATOM 557 O O . GLY A 1 69 ? -0.066 -11.812 -0.795 1.00 93.88 69 GLY A O 1
ATOM 558 N N . GLU A 1 70 ? -0.402 -11.227 -2.940 1.00 94.44 70 GLU A N 1
ATOM 559 C CA . GLU A 1 70 ? 0.421 -12.288 -3.537 1.00 94.44 70 GLU A CA 1
ATOM 560 C C . GLU A 1 70 ? 1.888 -12.172 -3.106 1.00 94.44 70 GLU A C 1
ATOM 562 O O . GLU A 1 70 ? 2.566 -13.178 -2.903 1.00 94.44 70 GLU A O 1
ATOM 567 N N . TRP A 1 71 ? 2.357 -10.947 -2.859 1.00 94.81 71 TRP A N 1
ATOM 568 C CA . TRP A 1 71 ? 3.734 -10.672 -2.456 1.00 94.81 71 TRP A CA 1
ATOM 569 C C . TRP A 1 71 ? 3.967 -10.790 -0.947 1.00 94.81 71 TRP A C 1
ATOM 571 O O . TRP A 1 71 ? 5.115 -10.798 -0.506 1.00 94.81 71 TRP A O 1
ATOM 581 N N . MET A 1 72 ? 2.919 -10.941 -0.131 1.00 91.00 72 MET A N 1
ATOM 582 C CA . MET A 1 72 ? 3.037 -10.964 1.337 1.00 91.00 72 MET A CA 1
ATOM 583 C C . MET A 1 72 ? 3.974 -12.058 1.860 1.00 91.00 72 MET A C 1
ATOM 585 O O . MET A 1 72 ? 4.607 -11.872 2.894 1.00 91.00 72 MET A O 1
ATOM 589 N N . ALA A 1 73 ? 4.086 -13.187 1.155 1.00 90.44 73 ALA A N 1
ATOM 590 C CA . ALA A 1 73 ? 4.961 -14.292 1.549 1.00 90.44 73 ALA A CA 1
ATOM 591 C C . ALA A 1 73 ? 6.461 -13.969 1.409 1.00 90.44 73 ALA A C 1
ATOM 593 O O . ALA A 1 73 ? 7.290 -14.647 2.010 1.00 90.44 73 ALA A O 1
ATOM 594 N N . THR A 1 74 ? 6.803 -12.954 0.614 1.00 91.69 74 THR A N 1
ATOM 595 C CA . THR A 1 74 ? 8.189 -12.555 0.312 1.00 91.69 74 THR A CA 1
ATOM 596 C C . THR A 1 74 ? 8.665 -11.395 1.184 1.00 91.69 74 THR A C 1
ATOM 598 O O . THR A 1 74 ? 9.857 -11.101 1.223 1.00 91.69 74 THR A O 1
ATOM 601 N N . VAL A 1 75 ? 7.743 -10.734 1.893 1.00 91.50 75 VAL A N 1
ATOM 602 C CA . VAL A 1 75 ? 8.048 -9.615 2.786 1.00 91.50 75 VAL A CA 1
ATOM 603 C C . VAL A 1 75 ? 8.968 -10.106 3.913 1.00 91.50 75 VAL A C 1
ATOM 605 O O . VAL A 1 75 ? 8.595 -11.040 4.629 1.00 91.50 75 VAL A O 1
ATOM 608 N N . PRO A 1 76 ? 10.154 -9.496 4.100 1.00 87.00 76 PRO A N 1
ATOM 609 C CA . PRO A 1 76 ? 11.052 -9.858 5.188 1.00 87.00 76 PRO A CA 1
ATOM 610 C C . PRO A 1 76 ? 10.400 -9.645 6.554 1.00 87.00 76 PRO A C 1
ATOM 612 O O . PRO A 1 76 ? 9.600 -8.726 6.741 1.00 87.00 76 PRO A O 1
ATOM 615 N N . GLU A 1 77 ? 10.773 -10.471 7.532 1.00 82.50 77 GLU A N 1
ATOM 616 C CA . GLU A 1 77 ? 10.319 -10.268 8.905 1.00 82.50 77 GLU A CA 1
ATOM 617 C C . GLU A 1 77 ? 10.813 -8.912 9.424 1.00 82.50 77 GLU A C 1
ATOM 619 O O . GLU A 1 77 ? 11.971 -8.531 9.224 1.00 82.50 77 GLU A O 1
ATOM 624 N N . ALA A 1 78 ? 9.918 -8.172 10.080 1.00 79.00 78 ALA A N 1
ATOM 625 C CA . ALA A 1 78 ? 10.272 -6.892 10.669 1.00 79.00 78 ALA A CA 1
ATOM 626 C C . ALA A 1 78 ? 11.407 -7.088 11.694 1.00 79.00 78 ALA A C 1
ATOM 628 O O . ALA A 1 78 ? 11.354 -8.037 12.485 1.00 79.00 78 ALA A O 1
ATOM 629 N N . PRO A 1 79 ? 12.421 -6.204 11.714 1.00 78.56 79 PRO A N 1
ATOM 630 C CA . PRO A 1 79 ? 13.511 -6.315 12.668 1.00 78.56 79 PRO A CA 1
ATOM 631 C C . PRO A 1 79 ? 12.976 -6.283 14.102 1.00 78.56 79 PRO A C 1
ATOM 633 O O . PRO A 1 79 ? 11.968 -5.637 14.405 1.00 78.56 79 PRO A O 1
ATOM 636 N N . ALA A 1 80 ? 13.665 -6.994 14.996 1.00 78.81 80 ALA A N 1
ATOM 637 C CA . ALA A 1 80 ? 13.329 -6.965 16.408 1.00 78.81 80 ALA A CA 1
ATOM 638 C C . ALA A 1 80 ? 13.402 -5.526 16.934 1.00 78.81 80 ALA A C 1
ATOM 640 O O . ALA A 1 80 ? 14.312 -4.772 16.596 1.00 78.81 80 ALA A O 1
ATOM 641 N N . TYR A 1 81 ? 12.439 -5.158 17.777 1.00 79.50 81 TYR A N 1
ATOM 642 C CA . TYR A 1 81 ? 12.482 -3.875 18.465 1.00 79.50 81 TYR A CA 1
ATOM 643 C C . TYR A 1 81 ? 13.748 -3.782 19.324 1.00 79.50 81 TYR A C 1
ATOM 645 O O . TYR A 1 81 ? 14.112 -4.748 20.001 1.00 79.50 81 TYR A O 1
ATOM 653 N N . GLU A 1 82 ? 14.380 -2.610 19.312 1.00 78.81 82 GLU A N 1
ATOM 654 C CA . GLU A 1 82 ? 15.560 -2.318 20.126 1.00 78.81 82 GLU A CA 1
ATOM 655 C C . GLU A 1 82 ? 15.302 -2.570 21.618 1.00 78.81 82 GLU A C 1
ATOM 657 O O . GLU A 1 82 ? 14.179 -2.437 22.118 1.00 78.81 82 GLU A O 1
ATOM 662 N N . VAL A 1 83 ? 16.356 -2.924 22.358 1.00 80.50 83 VAL A N 1
ATOM 663 C CA . VAL A 1 83 ? 16.256 -3.192 23.799 1.00 80.50 83 VAL A CA 1
ATOM 664 C C . VAL A 1 83 ? 15.745 -1.938 24.516 1.00 80.50 83 VAL A C 1
ATOM 666 O O . VAL A 1 83 ? 16.404 -0.903 24.528 1.00 80.50 83 VAL A O 1
ATOM 669 N N . GLY A 1 84 ? 14.559 -2.039 25.122 1.00 77.06 84 GLY A N 1
ATOM 670 C CA . GLY A 1 84 ? 13.884 -0.924 25.798 1.00 77.06 84 GLY A CA 1
ATOM 671 C C . GLY A 1 84 ? 12.817 -0.205 24.963 1.00 77.06 84 GLY A C 1
ATOM 672 O O . GLY A 1 84 ? 12.118 0.648 25.505 1.00 77.06 84 GLY A O 1
ATOM 673 N N . ALA A 1 85 ? 12.630 -0.558 23.688 1.00 78.31 85 ALA A N 1
ATOM 674 C CA . ALA A 1 85 ? 11.521 -0.049 22.888 1.00 78.31 85 ALA A CA 1
ATOM 675 C C . ALA A 1 85 ? 10.198 -0.729 23.287 1.00 78.31 85 ALA A C 1
ATOM 677 O O . ALA A 1 85 ? 10.065 -1.956 23.276 1.00 78.31 85 ALA A O 1
ATOM 678 N N . GLU A 1 86 ? 9.191 0.073 23.633 1.00 71.75 86 GLU A N 1
ATOM 679 C CA . GLU A 1 86 ? 7.850 -0.434 23.915 1.00 71.75 86 GLU A CA 1
ATOM 680 C C . GLU A 1 86 ? 7.194 -0.919 22.616 1.00 71.75 86 GLU A C 1
ATOM 682 O O . GLU A 1 86 ? 7.012 -0.152 21.667 1.00 71.75 86 GLU A O 1
ATOM 687 N N . LYS A 1 87 ? 6.768 -2.190 22.569 1.00 65.12 87 LYS A N 1
ATOM 688 C CA . LYS A 1 87 ? 5.841 -2.637 21.521 1.00 65.12 87 LYS A CA 1
ATOM 689 C C . LYS A 1 87 ? 4.583 -1.785 21.639 1.00 65.12 87 LYS A C 1
ATOM 691 O O . LYS A 1 87 ? 3.921 -1.844 22.676 1.00 65.12 87 LYS A O 1
ATOM 696 N N . LYS A 1 88 ? 4.227 -1.030 20.590 1.00 61.22 88 LYS A N 1
ATOM 697 C CA . LYS A 1 88 ? 2.935 -0.329 20.516 1.00 61.22 88 LYS A CA 1
ATOM 698 C C . LYS A 1 88 ? 1.841 -1.348 20.826 1.00 61.22 88 LYS A C 1
ATOM 700 O O . LYS A 1 88 ? 1.568 -2.250 20.033 1.00 61.22 88 LYS A O 1
ATOM 705 N N . GLY A 1 89 ? 1.254 -1.244 22.016 1.00 48.84 89 GLY A N 1
ATOM 706 C CA . GLY A 1 89 ? 0.184 -2.137 22.428 1.00 48.84 89 GLY A CA 1
ATOM 707 C C . GLY A 1 89 ? -0.936 -2.065 21.396 1.00 48.84 89 GLY A C 1
ATOM 708 O O . GLY A 1 89 ? -1.400 -0.971 21.067 1.00 48.84 89 GLY A O 1
ATOM 709 N N . LYS A 1 90 ? -1.361 -3.219 20.868 1.00 45.91 90 LYS A N 1
ATOM 710 C CA . LYS A 1 90 ? -2.596 -3.313 20.080 1.00 45.91 90 LYS A CA 1
ATOM 711 C C . LYS A 1 90 ? -3.735 -2.811 20.975 1.00 45.91 90 LYS A C 1
ATOM 713 O O . LYS A 1 90 ? -4.114 -3.518 21.906 1.00 45.91 90 LYS A O 1
ATOM 718 N N . LYS A 1 91 ? -4.203 -1.580 20.739 1.00 41.94 91 LYS A N 1
ATOM 719 C CA . LYS A 1 91 ? -5.412 -1.039 21.377 1.00 41.94 91 LYS A CA 1
ATOM 720 C C . LYS A 1 91 ? -6.625 -1.905 21.043 1.00 41.94 91 LYS A C 1
ATOM 722 O O . LYS A 1 91 ? -6.712 -2.387 19.889 1.00 41.94 91 LYS A O 1
#